Protein AF-A0A3M6VB25-F1 (afdb_monomer)

Secondary structure (DSSP, 8-state):
-------S----EEEEETTEEEEE----TT-HHHHHHHHHHHHHHHHHHHHHHHHTT----GGG--------HHHHTT-S---EEETTEEEPP-

Sequence (94 aa):
MALNDRSHKMWPRICILSSRSGLYLSFNPNSPMDQMKALEAMEPFTSNLHKWMYRDKLKINDDKTQFLVIRLRQQLLKIDHCSVHVGMMDIKPV

pLDDT: mean 70.44, std 11.48, range [31.09, 84.81]

Solvent-accessible surface area (backbone atoms only — not comparable to full-atom values): 6195 Å² total; per-residue (Å²): 136,83,83,87,70,94,58,100,69,77,69,68,44,83,44,78,52,96,97,42,78,46,79,48,74,88,66,50,68,90,36,69,69,38,47,50,50,47,51,67,34,45,36,62,46,48,49,52,47,50,52,51,33,55,75,70,69,50,85,77,59,75,92,72,67,78,46,75,80,91,68,57,76,83,58,55,78,56,61,89,78,71,67,46,57,56,88,94,41,80,42,56,62,112

Organism: Pocillopora damicornis (NCBI:txid46731)

Mean predicted aligned error: 10.04 Å

Radius of gyration: 14.06 Å; Cα contacts (8 Å, |Δi|>4): 79; chains: 1; bounding box: 34×29×37 Å

Foldseek 3Di:
DDDDDPDPQWAWDWDDDDNDIDIDTDFDLQDPVRVVSRQVRVAVVLVVVVVVCVVVVNDDPPVPDADADDDDPVSVVSHPDDWHDRPPDTHDHD

Structure (mmCIF, N/CA/C/O backbone):
data_AF-A0A3M6VB25-F1
#
_entry.id   AF-A0A3M6VB25-F1
#
loop_
_atom_site.group_PDB
_atom_site.id
_atom_site.type_symbol
_atom_site.label_atom_id
_atom_site.label_alt_id
_atom_site.label_comp_id
_atom_site.label_asym_id
_atom_site.label_entity_id
_atom_site.label_seq_id
_atom_site.pdbx_PDB_ins_code
_atom_site.Cartn_x
_atom_site.Cartn_y
_atom_site.Cartn_z
_atom_site.occupancy
_atom_site.B_iso_or_equiv
_atom_site.auth_seq_id
_atom_site.auth_comp_id
_atom_site.auth_asym_id
_atom_site.auth_atom_id
_atom_site.pdbx_PDB_model_num
ATOM 1 N N . MET A 1 1 ? -8.371 17.849 -10.590 1.00 31.09 1 MET A N 1
ATOM 2 C CA . MET A 1 1 ? -7.219 18.776 -10.611 1.00 31.09 1 MET A CA 1
ATOM 3 C C . MET A 1 1 ? -6.082 18.123 -9.833 1.00 31.09 1 MET A C 1
ATOM 5 O O . MET A 1 1 ? -6.144 18.065 -8.613 1.00 31.09 1 MET A O 1
ATOM 9 N N . ALA A 1 2 ? -5.126 17.493 -10.520 1.00 34.53 2 ALA A N 1
ATOM 10 C CA . ALA A 1 2 ? -3.971 16.872 -9.873 1.00 34.53 2 ALA A CA 1
ATOM 11 C C . ALA A 1 2 ? -2.822 17.886 -9.876 1.00 34.53 2 ALA A C 1
ATOM 13 O O . ALA A 1 2 ? -2.305 18.229 -10.935 1.00 34.53 2 ALA A O 1
ATOM 14 N N . LEU A 1 3 ? -2.474 18.406 -8.698 1.00 41.19 3 LEU A N 1
ATOM 15 C CA . LEU A 1 3 ? -1.283 19.229 -8.513 1.00 41.19 3 LEU A CA 1
ATOM 16 C C . LEU A 1 3 ? -0.038 18.360 -8.731 1.00 41.19 3 LEU A C 1
ATOM 18 O O . LEU A 1 3 ? 0.164 17.365 -8.028 1.00 41.19 3 LEU A O 1
ATOM 22 N N . ASN A 1 4 ? 0.742 18.752 -9.739 1.00 40.25 4 ASN A N 1
ATOM 23 C CA . ASN A 1 4 ? 2.119 18.338 -9.972 1.00 40.25 4 ASN A CA 1
ATOM 24 C C . ASN A 1 4 ? 2.988 18.981 -8.887 1.00 40.25 4 ASN A C 1
ATOM 26 O O . ASN A 1 4 ? 3.393 20.132 -9.029 1.00 40.25 4 ASN A O 1
ATOM 30 N N . ASP A 1 5 ? 3.271 18.242 -7.819 1.00 41.88 5 ASP A N 1
ATOM 31 C CA . ASP A 1 5 ? 4.362 18.580 -6.912 1.00 41.88 5 ASP A CA 1
ATOM 32 C C . ASP A 1 5 ? 5.544 17.659 -7.226 1.00 41.88 5 ASP A C 1
ATOM 34 O O . ASP A 1 5 ? 5.491 16.451 -6.995 1.00 41.88 5 ASP A O 1
ATOM 38 N N . ARG A 1 6 ? 6.596 18.228 -7.827 1.00 43.97 6 ARG A N 1
ATOM 39 C CA . ARG A 1 6 ? 7.879 17.559 -8.105 1.00 43.97 6 ARG A CA 1
ATOM 40 C C . ARG A 1 6 ? 8.800 17.633 -6.885 1.00 43.97 6 ARG A C 1
ATOM 42 O O . ARG A 1 6 ? 9.976 17.962 -7.004 1.00 43.97 6 ARG A O 1
ATOM 49 N N . SER A 1 7 ? 8.266 17.304 -5.719 1.00 41.66 7 SER A N 1
ATOM 50 C CA . SER A 1 7 ? 9.069 17.005 -4.539 1.00 41.66 7 SER A CA 1
ATOM 51 C C . SER A 1 7 ? 9.290 15.495 -4.514 1.00 41.66 7 SER A C 1
ATOM 53 O O . SER A 1 7 ? 8.356 14.732 -4.737 1.00 41.66 7 SER A O 1
ATOM 55 N N . HIS A 1 8 ? 10.513 15.041 -4.246 1.00 52.84 8 HIS A N 1
ATOM 56 C CA . HIS A 1 8 ? 10.952 13.633 -4.200 1.00 52.84 8 HIS A CA 1
ATOM 57 C C . HIS A 1 8 ? 10.226 12.726 -3.168 1.00 52.84 8 HIS A C 1
ATOM 59 O O . HIS A 1 8 ? 10.756 11.691 -2.766 1.00 52.84 8 HIS A O 1
ATOM 65 N N . LYS A 1 9 ? 9.023 13.089 -2.713 1.00 56.97 9 LYS A N 1
ATOM 66 C CA . LYS A 1 9 ? 8.283 12.437 -1.637 1.00 56.97 9 LYS A CA 1
ATOM 67 C C . LYS A 1 9 ? 6.997 11.819 -2.187 1.00 56.97 9 LYS A C 1
ATOM 69 O O . LYS A 1 9 ? 6.059 12.522 -2.555 1.00 56.97 9 LYS A O 1
ATOM 74 N N . MET A 1 10 ? 6.980 10.490 -2.270 1.00 65.19 10 MET A N 1
ATOM 75 C CA . MET A 1 10 ? 5.821 9.724 -2.722 1.00 65.19 10 MET A CA 1
ATOM 76 C C . MET A 1 10 ? 4.806 9.649 -1.574 1.00 65.19 10 MET A C 1
ATOM 78 O O . MET A 1 10 ? 5.109 9.084 -0.528 1.00 65.19 10 MET A O 1
ATOM 82 N N . TRP A 1 11 ? 3.623 10.241 -1.748 1.00 67.88 11 TRP A N 1
ATOM 83 C CA . TRP A 1 11 ? 2.558 10.215 -0.741 1.00 67.88 11 TRP A CA 1
ATOM 84 C C . TRP A 1 11 ? 1.301 9.536 -1.291 1.00 67.88 11 TRP A C 1
ATOM 86 O O . TRP A 1 11 ? 0.818 9.927 -2.362 1.00 67.88 11 TRP A O 1
ATOM 96 N N . PRO A 1 12 ? 0.743 8.554 -0.567 1.00 73.94 12 PRO A N 1
ATOM 97 C CA . PRO A 1 12 ? -0.537 7.951 -0.913 1.00 73.94 12 PRO A CA 1
ATOM 98 C C . PRO A 1 12 ? -1.683 8.970 -0.886 1.00 73.94 12 PRO A C 1
ATOM 100 O O . PRO A 1 12 ? -1.735 9.854 -0.030 1.00 73.94 12 PRO A O 1
ATOM 103 N N . ARG A 1 13 ? -2.620 8.850 -1.832 1.00 74.31 13 ARG A N 1
ATOM 104 C CA . ARG A 1 13 ? -3.810 9.709 -1.940 1.00 74.31 13 ARG A CA 1
ATOM 105 C C . ARG A 1 13 ? -5.058 8.949 -1.502 1.00 74.31 13 ARG A C 1
ATOM 107 O O . ARG A 1 13 ? -5.358 7.893 -2.056 1.00 74.31 13 ARG A O 1
ATOM 114 N N . ILE A 1 14 ? -5.806 9.514 -0.554 1.00 69.19 14 ILE A N 1
ATOM 115 C CA . ILE A 1 14 ? -7.105 8.982 -0.116 1.00 69.19 14 ILE A CA 1
ATOM 116 C C . ILE A 1 14 ? -8.191 9.479 -1.074 1.00 69.19 14 ILE A C 1
ATOM 118 O O . ILE A 1 14 ? -8.302 10.679 -1.328 1.00 69.19 14 ILE A O 1
ATOM 122 N N . CYS A 1 15 ? -9.016 8.571 -1.587 1.00 69.06 15 CYS A N 1
ATOM 123 C CA . CYS A 1 15 ? -10.214 8.890 -2.360 1.00 69.06 15 CYS A CA 1
ATOM 124 C C . CYS A 1 15 ? -11.432 8.218 -1.718 1.00 69.06 15 CYS A C 1
ATOM 126 O O . CYS A 1 15 ? -11.379 7.038 -1.381 1.0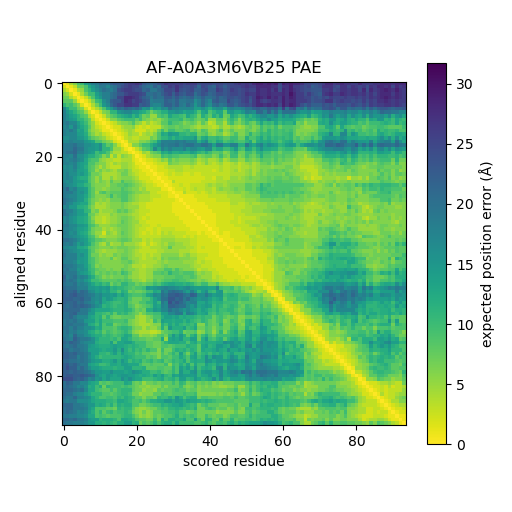0 69.06 15 CYS A O 1
ATOM 128 N N . ILE A 1 16 ? -12.534 8.950 -1.553 1.00 67.38 16 ILE A N 1
ATOM 129 C CA . ILE A 1 16 ? -13.782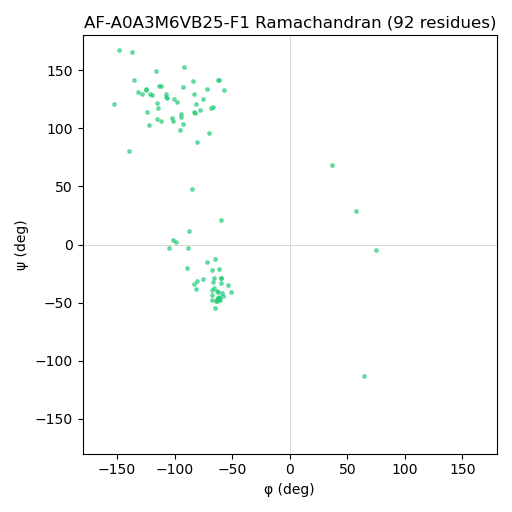 8.424 -0.982 1.00 67.38 16 ILE A CA 1
ATOM 130 C C . ILE A 1 16 ? -14.845 8.445 -2.080 1.00 67.38 16 ILE A C 1
ATOM 132 O O . ILE A 1 16 ? -15.187 9.509 -2.590 1.00 67.38 16 ILE A O 1
ATOM 136 N N . LEU A 1 17 ? -15.351 7.270 -2.456 1.00 53.81 17 LEU A N 1
ATOM 137 C CA . LEU A 1 17 ? -16.388 7.095 -3.473 1.00 53.81 17 LEU A CA 1
ATOM 138 C C . LEU A 1 17 ? -17.557 6.325 -2.863 1.00 53.81 17 LEU A C 1
ATOM 140 O O . LEU A 1 17 ? -17.406 5.156 -2.532 1.00 53.81 17 LEU A O 1
ATOM 144 N N . SER A 1 18 ? -18.714 6.982 -2.733 1.00 53.09 18 SER A N 1
ATOM 145 C CA . SER A 1 18 ? -20.022 6.372 -2.435 1.00 53.09 18 SER A CA 1
ATOM 146 C C . SER A 1 18 ? -19.957 5.180 -1.461 1.00 53.09 18 SER A C 1
ATOM 148 O O . SER A 1 18 ? -20.159 4.034 -1.853 1.00 53.09 18 SER A O 1
ATOM 150 N N . SER A 1 19 ? -19.622 5.450 -0.192 1.00 62.41 19 SER A N 1
ATOM 151 C CA . SER A 1 19 ? -19.418 4.490 0.921 1.00 62.41 19 SER A CA 1
ATOM 152 C C . SER A 1 19 ? -18.127 3.656 0.943 1.00 62.41 19 SER A C 1
ATOM 154 O O . SER A 1 19 ? -17.872 2.980 1.938 1.00 62.41 19 SER A O 1
ATOM 156 N N . ARG A 1 20 ? -17.268 3.734 -0.081 1.00 64.06 20 ARG A N 1
ATOM 157 C CA . ARG A 1 20 ? -15.981 3.023 -0.129 1.00 64.06 20 ARG A CA 1
ATOM 158 C C . ARG A 1 20 ? -14.814 4.012 -0.125 1.00 64.06 20 ARG A C 1
ATOM 160 O O . ARG A 1 20 ? -14.708 4.872 -0.999 1.00 64.06 20 ARG A O 1
ATOM 167 N N . SER A 1 21 ? -13.926 3.897 0.858 1.00 71.06 21 SER A N 1
ATOM 168 C CA . SER A 1 21 ? -12.624 4.567 0.836 1.00 71.06 21 SER A CA 1
ATOM 169 C C . SER A 1 21 ? -11.623 3.720 0.045 1.00 71.06 21 SER A C 1
ATOM 171 O O . SER A 1 21 ? -11.639 2.492 0.101 1.00 71.06 21 SER A O 1
ATOM 173 N N . GLY A 1 22 ? -10.770 4.378 -0.736 1.00 74.56 22 GLY A N 1
ATOM 174 C CA . GLY A 1 22 ? -9.685 3.756 -1.487 1.00 74.56 22 GLY A CA 1
ATOM 175 C C . GLY A 1 22 ? -8.397 4.556 -1.339 1.00 74.56 22 GLY A C 1
ATOM 176 O O . GLY A 1 22 ? -8.423 5.789 -1.324 1.00 74.56 22 GLY A O 1
ATOM 177 N N . LEU A 1 23 ? -7.276 3.848 -1.230 1.00 76.62 23 LEU A N 1
ATOM 178 C CA . LEU A 1 23 ? -5.944 4.434 -1.179 1.00 76.62 23 LEU A CA 1
ATOM 179 C C . LEU A 1 23 ? -5.212 4.164 -2.490 1.00 76.62 23 LEU A C 1
ATOM 181 O O . LEU A 1 23 ? -5.108 3.015 -2.911 1.00 76.62 23 LEU A O 1
ATOM 185 N N . TYR A 1 24 ? -4.688 5.216 -3.116 1.00 80.19 24 TYR A N 1
ATOM 186 C CA . TYR A 1 24 ? -3.986 5.109 -4.391 1.00 80.19 24 TYR A CA 1
ATOM 187 C C . TYR A 1 24 ? -2.586 5.706 -4.298 1.00 80.19 24 TYR A C 1
ATOM 189 O O . TYR A 1 24 ? -2.402 6.837 -3.843 1.00 80.19 24 TYR A O 1
ATOM 197 N N . LEU A 1 25 ? -1.602 4.962 -4.798 1.00 82.06 25 LEU A N 1
ATOM 198 C CA . LEU A 1 25 ? -0.214 5.390 -4.912 1.00 82.06 25 LEU A CA 1
ATOM 199 C C . LEU A 1 25 ? 0.294 5.073 -6.318 1.00 82.06 25 LEU A C 1
ATOM 201 O O . LEU A 1 25 ? 0.102 3.972 -6.829 1.00 82.06 25 LEU A O 1
ATOM 205 N N . SER A 1 26 ? 0.918 6.055 -6.964 1.00 82.56 26 SER A N 1
ATOM 206 C CA . SER A 1 26 ? 1.491 5.896 -8.302 1.00 82.56 26 SER A CA 1
ATOM 207 C C . SER A 1 26 ? 3.009 5.857 -8.218 1.00 82.56 26 SER A C 1
ATOM 209 O O . SER A 1 26 ? 3.617 6.752 -7.643 1.00 82.56 26 SER A O 1
ATOM 211 N N . PHE A 1 27 ? 3.607 4.846 -8.841 1.00 81.56 27 PHE A N 1
ATOM 212 C CA . PHE A 1 27 ? 5.056 4.661 -8.933 1.00 81.56 27 PHE A CA 1
ATOM 213 C C . PHE A 1 27 ? 5.466 4.241 -10.349 1.00 81.56 27 PHE A C 1
ATOM 215 O O . PHE A 1 27 ? 4.613 3.850 -11.154 1.00 81.56 27 PHE A O 1
ATOM 222 N N . ASN A 1 28 ? 6.761 4.311 -10.665 1.00 80.81 28 ASN A N 1
ATOM 223 C CA . ASN A 1 28 ? 7.302 3.771 -11.910 1.00 80.81 28 ASN A CA 1
ATOM 224 C C . ASN A 1 28 ? 7.568 2.263 -11.751 1.00 80.81 28 ASN A C 1
ATOM 226 O O . ASN A 1 28 ? 8.467 1.885 -11.002 1.00 80.81 28 ASN A O 1
ATOM 230 N N . PRO A 1 29 ? 6.848 1.383 -12.467 1.00 73.81 29 PRO A N 1
ATOM 231 C CA . PRO A 1 29 ? 7.020 -0.058 -12.313 1.00 73.81 29 PRO A CA 1
ATOM 232 C C . PRO A 1 29 ? 8.334 -0.578 -12.906 1.00 73.81 29 PRO A C 1
ATOM 234 O O . PRO A 1 29 ? 8.725 -1.691 -12.600 1.00 73.81 29 PRO A O 1
ATOM 237 N N . ASN A 1 30 ? 9.039 0.184 -13.746 1.00 78.69 30 ASN A N 1
ATOM 238 C CA . ASN A 1 30 ? 10.316 -0.273 -14.311 1.00 78.69 30 ASN A CA 1
ATOM 239 C C . ASN A 1 30 ? 11.520 0.072 -13.415 1.00 78.69 30 ASN A C 1
ATOM 241 O O . ASN A 1 30 ? 12.646 -0.266 -13.763 1.00 78.69 30 ASN A O 1
ATOM 245 N N . SER A 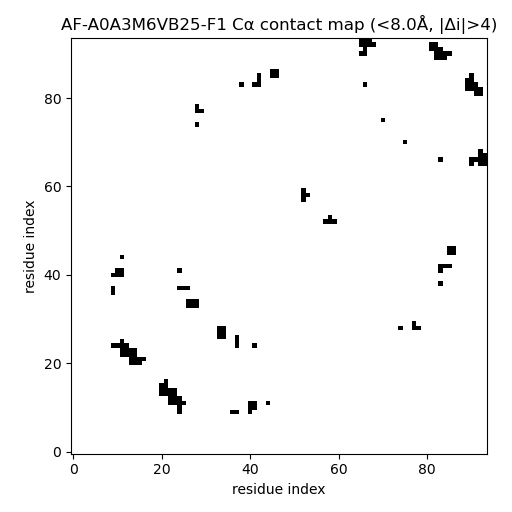1 31 ? 11.301 0.768 -12.296 1.00 82.06 31 SER A N 1
ATOM 246 C CA . SER A 1 31 ? 12.343 1.147 -11.343 1.00 82.06 31 SER A CA 1
ATOM 247 C C . SER A 1 31 ? 12.129 0.367 -10.044 1.00 82.06 31 SER A C 1
ATOM 249 O O . SER A 1 31 ? 11.209 0.707 -9.299 1.00 82.06 31 SER A O 1
ATOM 251 N N . PRO A 1 32 ? 12.954 -0.653 -9.736 1.00 81.19 32 PRO A N 1
ATOM 252 C CA . PRO A 1 32 ? 12.869 -1.385 -8.467 1.00 81.19 32 PRO A CA 1
ATOM 253 C C . PRO A 1 32 ? 12.930 -0.453 -7.251 1.00 81.19 32 PRO A C 1
ATOM 255 O O . PRO A 1 32 ? 12.216 -0.647 -6.272 1.00 81.19 32 PRO A O 1
ATOM 258 N N . MET A 1 33 ? 13.711 0.626 -7.356 1.00 84.81 33 MET A N 1
ATOM 259 C CA . MET A 1 33 ? 13.790 1.670 -6.337 1.00 84.81 33 MET A CA 1
ATOM 260 C C . MET A 1 33 ? 12.449 2.387 -6.130 1.00 84.81 33 MET A C 1
ATOM 262 O O . MET A 1 33 ? 12.081 2.671 -4.994 1.00 84.81 33 MET A O 1
ATOM 266 N N . ASP A 1 34 ? 11.705 2.680 -7.200 1.00 81.31 34 ASP A N 1
ATOM 267 C CA . ASP A 1 34 ? 10.399 3.339 -7.080 1.00 81.31 34 ASP A CA 1
ATOM 268 C C . ASP A 1 34 ? 9.316 2.369 -6.597 1.00 81.31 34 ASP A C 1
ATOM 270 O O . ASP A 1 34 ? 8.401 2.805 -5.904 1.00 81.31 34 ASP A O 1
ATOM 274 N N . GLN A 1 35 ? 9.425 1.069 -6.910 1.00 81.62 35 GLN A N 1
ATOM 275 C CA . GLN A 1 35 ? 8.561 0.036 -6.323 1.00 81.62 35 GLN A CA 1
ATOM 276 C C . GLN A 1 35 ? 8.776 -0.057 -4.805 1.00 81.62 35 GLN A C 1
ATOM 278 O O . GLN A 1 35 ? 7.815 0.016 -4.043 1.00 81.62 35 GLN A O 1
ATOM 283 N N . MET A 1 36 ? 10.034 -0.137 -4.359 1.00 82.81 36 MET A N 1
ATOM 284 C CA . MET A 1 36 ? 10.379 -0.195 -2.936 1.00 82.81 36 MET A CA 1
ATOM 285 C C . MET A 1 36 ? 9.923 1.063 -2.192 1.00 82.81 36 MET A C 1
ATOM 287 O O . MET A 1 36 ? 9.241 0.959 -1.178 1.00 82.81 36 MET A O 1
ATOM 291 N N . LYS A 1 37 ? 10.187 2.255 -2.744 1.00 84.00 37 LYS A N 1
ATOM 292 C CA . LYS A 1 37 ? 9.698 3.525 -2.177 1.00 84.00 37 LYS A CA 1
ATOM 293 C C . LYS A 1 37 ? 8.177 3.586 -2.094 1.00 84.00 37 LYS A C 1
ATOM 295 O O . LYS A 1 37 ? 7.642 4.226 -1.193 1.00 84.00 37 LYS A O 1
ATOM 300 N N . 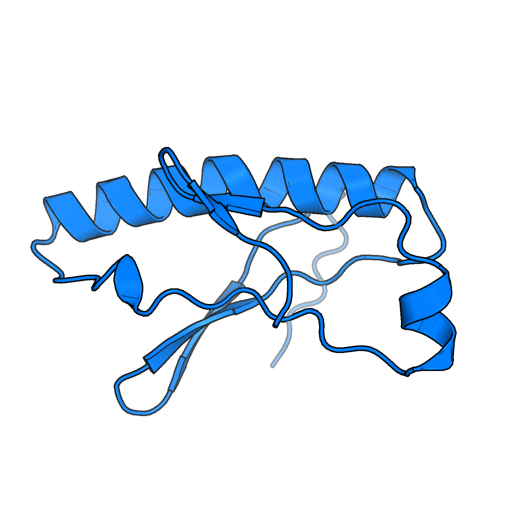ALA A 1 38 ? 7.473 2.960 -3.037 1.00 83.62 38 ALA A N 1
ATOM 301 C CA . ALA A 1 38 ? 6.022 2.905 -3.001 1.00 83.62 38 ALA A CA 1
ATOM 302 C C . ALA A 1 38 ? 5.522 2.053 -1.827 1.00 83.62 38 ALA A C 1
ATOM 304 O O . ALA A 1 38 ? 4.616 2.476 -1.113 1.00 83.62 38 ALA A O 1
ATOM 305 N N . LEU A 1 39 ? 6.144 0.897 -1.590 1.00 81.75 39 LEU A N 1
ATOM 306 C CA . LEU A 1 39 ? 5.832 0.039 -0.445 1.00 81.75 39 LEU A CA 1
ATOM 307 C C . LEU A 1 39 ? 6.168 0.742 0.880 1.00 81.75 39 LEU A C 1
ATOM 309 O O . LEU A 1 39 ? 5.294 0.868 1.738 1.00 81.75 39 LEU A O 1
ATOM 313 N N . GLU A 1 40 ? 7.368 1.321 0.988 1.00 84.75 40 GLU A N 1
ATOM 314 C CA . GLU A 1 40 ? 7.805 2.098 2.159 1.00 84.75 40 GLU A CA 1
ATOM 315 C C . GLU A 1 40 ? 6.914 3.312 2.445 1.00 84.75 40 GLU A C 1
ATOM 317 O O . GLU A 1 40 ? 6.793 3.729 3.592 1.00 84.75 40 GLU A O 1
ATOM 322 N N . ALA A 1 41 ? 6.282 3.905 1.429 1.00 83.56 41 ALA A N 1
ATOM 323 C CA . ALA A 1 41 ? 5.324 4.986 1.628 1.00 83.56 41 ALA A CA 1
ATOM 324 C C . ALA A 1 41 ? 3.938 4.469 2.046 1.00 83.56 41 ALA A C 1
ATOM 326 O O . ALA A 1 41 ? 3.222 5.162 2.771 1.00 83.56 41 ALA A O 1
ATOM 327 N N . MET A 1 42 ? 3.536 3.279 1.590 1.00 82.31 42 MET A N 1
ATOM 328 C CA . MET A 1 42 ? 2.187 2.752 1.792 1.00 82.31 42 MET A CA 1
ATOM 329 C C . MET A 1 42 ? 1.991 2.120 3.178 1.00 82.31 42 MET A C 1
ATOM 331 O O . MET A 1 42 ? 0.947 2.323 3.794 1.00 82.31 42 MET A O 1
ATOM 335 N N . GLU A 1 43 ? 2.983 1.408 3.710 1.00 81.56 43 GLU A N 1
ATOM 336 C CA . GLU A 1 43 ? 2.899 0.742 5.022 1.00 81.56 43 GLU A CA 1
ATOM 337 C C . GLU A 1 43 ? 2.760 1.714 6.217 1.00 81.56 43 GLU A C 1
ATOM 339 O O . GLU A 1 43 ? 1.778 1.630 6.963 1.00 81.56 43 GLU A O 1
ATOM 344 N N . PRO A 1 44 ? 3.646 2.711 6.417 1.00 81.56 44 PRO A N 1
ATOM 345 C CA . PRO A 1 44 ? 3.475 3.675 7.503 1.00 81.56 44 PRO A CA 1
ATOM 346 C C . PRO A 1 44 ? 2.229 4.541 7.300 1.00 81.56 44 PRO A C 1
ATOM 348 O O . PRO A 1 44 ? 1.604 4.967 8.273 1.00 81.56 44 PRO A O 1
ATOM 351 N N . PHE A 1 45 ? 1.826 4.782 6.049 1.00 81.81 45 PHE A N 1
ATOM 352 C CA . PHE A 1 45 ? 0.600 5.509 5.752 1.00 81.81 45 PHE A CA 1
ATOM 353 C C . PHE A 1 45 ? -0.648 4.726 6.166 1.00 81.81 45 PHE A C 1
ATOM 355 O O . PHE A 1 45 ? -1.513 5.292 6.830 1.00 81.81 45 PHE A O 1
ATOM 362 N N . THR A 1 46 ? -0.745 3.439 5.821 1.00 77.50 46 THR A N 1
ATOM 363 C CA . THR A 1 46 ? -1.877 2.588 6.226 1.00 77.50 46 THR A CA 1
ATOM 364 C C . THR A 1 46 ? -1.940 2.439 7.745 1.00 77.50 46 THR A C 1
ATOM 366 O O . THR A 1 46 ? -3.019 2.578 8.317 1.00 77.50 46 THR A O 1
ATOM 369 N N . SER A 1 47 ? -0.794 2.296 8.422 1.00 80.75 47 SER A N 1
ATOM 370 C CA . SER A 1 47 ? -0.722 2.282 9.891 1.00 80.75 47 SER A CA 1
ATOM 371 C C . SER A 1 47 ? -1.227 3.588 10.520 1.00 80.75 47 SER A C 1
ATOM 373 O O . SER A 1 47 ? -2.061 3.575 11.429 1.00 80.75 47 SER A O 1
ATOM 375 N N . ASN A 1 48 ? -0.771 4.740 10.018 1.00 80.56 48 ASN A N 1
ATOM 376 C CA . ASN A 1 48 ? -1.215 6.047 10.507 1.00 80.56 48 ASN A CA 1
ATOM 377 C C . ASN A 1 48 ? -2.697 6.301 10.207 1.00 80.56 48 ASN A C 1
ATOM 379 O O . ASN A 1 48 ? -3.403 6.856 11.051 1.00 80.56 48 ASN A O 1
ATOM 383 N N . LEU A 1 49 ? -3.178 5.857 9.044 1.00 78.50 49 LEU A N 1
ATOM 384 C CA . LEU A 1 49 ? -4.585 5.929 8.669 1.00 78.50 49 LEU A CA 1
ATOM 385 C C . LEU A 1 49 ? -5.443 5.080 9.612 1.00 78.50 49 LEU A C 1
ATOM 387 O O . LEU A 1 49 ? -6.427 5.588 10.137 1.00 78.50 49 LEU A O 1
ATOM 391 N N . HIS A 1 50 ? -5.044 3.839 9.904 1.00 75.94 50 HIS A N 1
ATOM 392 C CA . HIS A 1 50 ? -5.739 2.980 10.870 1.00 75.94 50 HIS A CA 1
ATOM 393 C C . HIS A 1 50 ? -5.806 3.626 12.256 1.00 75.94 50 HIS A C 1
ATOM 395 O O . HIS A 1 50 ? -6.874 3.659 12.862 1.00 75.94 50 HIS A O 1
ATOM 401 N N . LYS A 1 51 ? -4.701 4.209 12.746 1.00 80.31 51 LYS A N 1
ATOM 402 C CA . LYS A 1 51 ? -4.688 4.928 14.033 1.00 80.31 51 LYS A CA 1
ATOM 403 C C . LYS A 1 51 ? -5.641 6.122 14.035 1.00 80.31 51 LYS A C 1
ATOM 405 O O . LYS A 1 51 ? -6.381 6.303 15.000 1.00 80.31 51 LYS A O 1
ATOM 410 N N . TRP A 1 52 ? -5.626 6.926 12.972 1.00 79.50 52 TRP A N 1
ATOM 411 C CA . TRP A 1 52 ? -6.520 8.076 12.827 1.00 79.50 52 TRP A CA 1
ATOM 412 C C . TRP A 1 52 ? -7.990 7.638 12.783 1.00 79.50 52 TRP A C 1
ATOM 414 O O . TRP A 1 52 ? -8.810 8.163 13.528 1.00 79.50 52 TRP A O 1
ATOM 424 N N . MET A 1 53 ? -8.307 6.608 11.997 1.00 72.88 53 MET A N 1
ATOM 425 C CA . MET A 1 53 ? -9.668 6.087 11.861 1.00 72.88 53 MET A CA 1
ATOM 426 C C . MET A 1 53 ? -10.175 5.425 13.147 1.00 72.88 53 MET A C 1
ATOM 428 O O . MET A 1 53 ? -11.325 5.643 13.522 1.00 72.88 53 MET A O 1
ATOM 432 N N . TYR A 1 54 ? -9.321 4.690 13.868 1.00 74.94 54 TYR A N 1
ATOM 433 C CA . TYR A 1 54 ? -9.656 4.126 15.178 1.00 74.94 54 TYR A CA 1
ATOM 434 C C . TYR A 1 54 ? -9.953 5.225 16.204 1.00 74.94 54 TYR A C 1
ATOM 436 O O . TYR A 1 54 ? -10.964 5.167 16.906 1.00 74.94 54 TYR A O 1
ATOM 444 N N . ARG A 1 55 ? -9.103 6.260 16.261 1.00 80.44 55 ARG A N 1
ATOM 445 C CA . ARG A 1 55 ? -9.297 7.415 17.148 1.00 80.44 55 ARG A CA 1
ATOM 446 C C . ARG A 1 55 ? -10.616 8.131 16.864 1.00 80.44 55 ARG A C 1
ATOM 448 O O . ARG A 1 55 ? -11.337 8.477 17.796 1.00 80.44 55 ARG A O 1
ATOM 455 N N . ASP A 1 56 ? -10.940 8.295 15.588 1.00 76.44 56 ASP A N 1
ATOM 456 C CA . ASP A 1 56 ? -12.125 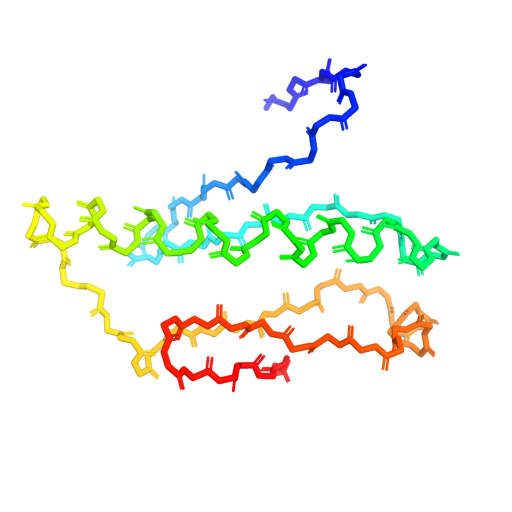9.023 15.140 1.00 76.44 56 ASP A CA 1
ATOM 457 C C . ASP A 1 56 ? -13.374 8.105 15.057 1.00 76.44 56 ASP A C 1
ATOM 459 O O . ASP A 1 56 ? -14.420 8.507 14.550 1.00 76.44 56 ASP A O 1
ATOM 463 N N . LYS A 1 57 ? -13.294 6.880 15.614 1.00 70.25 57 LYS A N 1
ATOM 464 C CA . LYS A 1 57 ? -14.370 5.869 15.716 1.00 70.25 57 LYS A CA 1
ATOM 465 C C . LYS A 1 57 ? -14.982 5.456 14.370 1.00 70.25 57 LYS A C 1
ATOM 467 O O . LYS A 1 57 ? -16.145 5.049 14.301 1.00 70.25 57 LYS A O 1
ATOM 472 N N . LEU A 1 58 ? -14.196 5.524 13.299 1.00 69.56 58 LEU A N 1
ATOM 473 C CA . LEU A 1 58 ? -14.586 5.060 11.973 1.00 69.56 58 LEU A CA 1
ATOM 474 C C . LEU A 1 58 ? -14.388 3.541 11.890 1.00 69.56 58 LEU A C 1
ATOM 476 O O . LEU A 1 58 ? -13.287 3.028 12.075 1.00 69.56 58 LEU A O 1
ATOM 480 N N . LYS A 1 59 ? -15.469 2.808 11.613 1.00 63.00 59 LYS A N 1
ATOM 481 C CA . LYS A 1 59 ? -15.461 1.342 11.540 1.00 63.00 59 LYS A CA 1
ATOM 482 C C . LYS A 1 59 ? -14.913 0.889 10.179 1.00 63.00 59 LYS A C 1
ATOM 484 O O . LYS A 1 59 ? -15.682 0.715 9.236 1.00 63.00 59 LYS A O 1
ATOM 489 N N . ILE A 1 60 ? -13.592 0.733 10.062 1.00 63.56 60 ILE A N 1
ATOM 490 C CA . ILE A 1 60 ? -12.996 -0.031 8.955 1.00 63.56 60 ILE A CA 1
ATOM 491 C C . ILE A 1 60 ? -13.293 -1.503 9.213 1.00 63.56 60 ILE A C 1
ATOM 493 O O . ILE A 1 60 ? -13.147 -1.981 10.337 1.00 63.56 60 ILE A O 1
ATOM 497 N N . ASN A 1 61 ? -13.745 -2.209 8.185 1.00 65.69 61 ASN A N 1
ATOM 498 C CA . ASN A 1 61 ? -13.817 -3.657 8.226 1.00 65.69 61 ASN A CA 1
ATOM 499 C C . ASN A 1 61 ? -12.535 -4.175 7.566 1.00 65.69 61 ASN A C 1
ATOM 501 O O . ASN A 1 61 ? -12.425 -4.145 6.340 1.00 65.69 61 ASN A O 1
ATOM 505 N N . ASP A 1 62 ? -11.542 -4.543 8.380 1.00 63.81 62 ASP A N 1
ATOM 506 C CA . ASP A 1 62 ? -10.221 -4.977 7.899 1.00 63.81 62 ASP A CA 1
ATOM 507 C C . ASP A 1 62 ? -10.324 -6.215 6.989 1.00 63.81 62 ASP A C 1
ATOM 509 O O . ASP A 1 62 ? -9.562 -6.353 6.036 1.00 63.81 62 ASP A O 1
ATOM 513 N N . ASP A 1 63 ? -11.344 -7.051 7.208 1.00 65.56 63 ASP A N 1
ATOM 514 C CA . ASP A 1 63 ? -11.738 -8.189 6.360 1.00 65.56 63 ASP A CA 1
ATOM 515 C C . ASP A 1 63 ? -12.150 -7.796 4.921 1.00 65.56 63 ASP A C 1
ATOM 517 O O . ASP A 1 63 ? -12.137 -8.635 4.021 1.00 65.56 63 ASP A O 1
ATOM 521 N N . LYS A 1 64 ? -12.538 -6.535 4.685 1.00 67.00 64 LYS A N 1
ATOM 522 C CA . LYS A 1 64 ? -12.989 -6.001 3.390 1.00 67.00 64 LYS A CA 1
ATOM 523 C C . LYS A 1 64 ? -11.930 -5.132 2.724 1.00 67.00 64 LYS A C 1
ATOM 525 O O . LYS A 1 64 ? -12.161 -4.654 1.608 1.00 67.00 64 LYS A O 1
ATOM 530 N N . THR A 1 65 ? -10.787 -4.911 3.372 1.00 68.25 65 THR A N 1
ATOM 531 C CA . THR A 1 65 ? -9.680 -4.161 2.780 1.00 68.25 65 THR A CA 1
ATOM 532 C C . THR A 1 65 ? -9.076 -4.977 1.642 1.00 68.25 65 THR A C 1
ATOM 534 O O . THR A 1 65 ? -8.564 -6.074 1.836 1.00 68.25 65 THR A O 1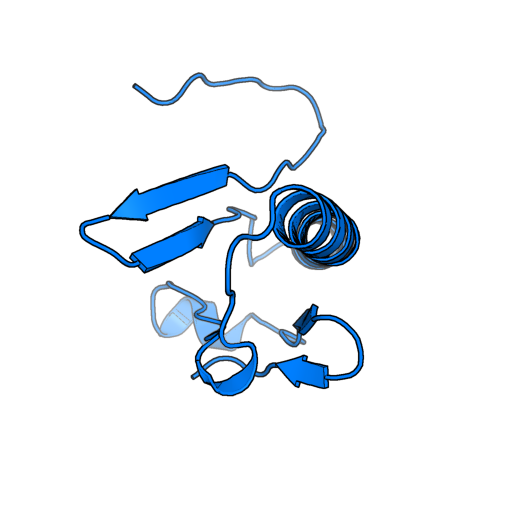
ATOM 537 N N . GLN A 1 66 ? -9.152 -4.438 0.426 1.00 68.44 66 GLN A N 1
ATOM 538 C CA . GLN A 1 66 ? -8.608 -5.062 -0.779 1.00 68.44 66 GLN A CA 1
ATOM 539 C C . GLN A 1 66 ? -7.420 -4.252 -1.287 1.00 68.44 66 GLN A C 1
ATOM 541 O O . GLN A 1 66 ? -7.495 -3.025 -1.380 1.00 68.44 66 GLN A O 1
ATOM 546 N N . PHE A 1 67 ? -6.354 -4.950 -1.668 1.00 67.81 67 PHE A N 1
ATOM 547 C CA . PHE A 1 67 ? -5.209 -4.369 -2.353 1.00 67.81 67 PHE A CA 1
ATOM 548 C C . PHE A 1 67 ? -5.316 -4.663 -3.852 1.00 67.81 67 PHE A C 1
ATOM 550 O O . PHE A 1 67 ? -5.458 -5.816 -4.250 1.00 67.81 67 PHE A O 1
ATOM 557 N N . LEU A 1 68 ? -5.272 -3.620 -4.685 1.00 73.38 68 LEU A N 1
ATOM 558 C CA . LEU A 1 68 ? -5.384 -3.745 -6.137 1.00 73.38 68 LEU A CA 1
ATOM 559 C C . LEU A 1 68 ? -4.231 -3.019 -6.824 1.00 73.38 68 LEU A C 1
ATOM 561 O O . LEU A 1 68 ? -4.004 -1.829 -6.596 1.00 73.38 68 LEU A O 1
ATOM 565 N N . VAL A 1 69 ? -3.555 -3.718 -7.734 1.00 69.12 69 VAL A N 1
ATOM 566 C CA . VAL A 1 69 ? -2.541 -3.130 -8.613 1.00 69.12 69 VAL A CA 1
ATOM 567 C C . VAL A 1 69 ? -3.156 -2.899 -9.992 1.00 69.12 69 VAL A C 1
ATOM 569 O O . VAL A 1 69 ? -3.373 -3.831 -10.761 1.00 69.12 69 VAL A O 1
ATOM 572 N N . ILE A 1 70 ? -3.433 -1.638 -10.328 1.00 70.75 70 ILE A N 1
ATOM 573 C CA . ILE A 1 70 ? -4.057 -1.269 -11.608 1.00 70.75 70 ILE A CA 1
ATOM 574 C C . ILE A 1 70 ? -2.967 -0.936 -12.636 1.00 70.75 70 ILE A C 1
ATOM 576 O O . ILE A 1 70 ? -2.361 0.138 -12.590 1.00 70.75 70 ILE A O 1
ATOM 580 N N . ARG A 1 71 ? -2.708 -1.854 -13.577 1.00 67.06 71 ARG A N 1
ATOM 581 C CA . ARG A 1 71 ? -1.740 -1.688 -14.682 1.00 67.06 71 ARG A CA 1
ATOM 582 C C . ARG A 1 71 ? -2.175 -2.440 -15.943 1.00 67.06 71 ARG A C 1
ATOM 584 O O . ARG A 1 71 ? -3.041 -3.310 -15.902 1.00 67.06 71 ARG A O 1
ATOM 591 N N . LEU A 1 72 ? -1.515 -2.141 -17.066 1.00 73.50 72 LEU A N 1
ATOM 592 C CA . LEU A 1 72 ? -1.575 -2.975 -18.271 1.00 73.50 72 LEU A CA 1
ATOM 593 C C . LEU A 1 72 ? -1.007 -4.373 -17.975 1.00 73.50 72 LEU A C 1
ATOM 595 O O . LEU A 1 72 ? 0.019 -4.485 -17.305 1.00 73.50 72 LEU A O 1
ATOM 599 N N . ARG A 1 73 ? -1.608 -5.434 -18.538 1.00 69.50 73 ARG A N 1
ATOM 600 C CA . ARG A 1 73 ? -1.183 -6.836 -18.312 1.00 69.50 73 ARG A CA 1
ATOM 601 C C . ARG A 1 73 ? 0.320 -7.063 -18.529 1.00 69.50 73 ARG A C 1
ATOM 603 O O . ARG A 1 73 ? 0.963 -7.722 -17.725 1.00 69.50 73 ARG A O 1
ATOM 610 N N . GLN A 1 74 ? 0.898 -6.457 -19.565 1.00 72.12 74 GLN A N 1
ATOM 611 C CA . GLN A 1 74 ? 2.331 -6.563 -19.884 1.00 72.12 74 GLN A CA 1
ATOM 612 C C . GLN A 1 74 ? 3.248 -5.894 -18.845 1.00 72.12 74 GLN A C 1
ATOM 614 O O . GLN A 1 74 ? 4.429 -6.217 -18.760 1.00 72.12 74 GLN A O 1
ATOM 619 N N . GLN A 1 75 ? 2.726 -4.946 -18.063 1.00 67.19 75 GLN A N 1
ATOM 620 C CA . GLN A 1 75 ? 3.462 -4.274 -16.992 1.00 67.19 75 GLN A CA 1
ATOM 621 C C . GLN A 1 75 ? 3.342 -5.011 -15.654 1.00 67.19 75 GLN A C 1
ATOM 623 O O . GLN A 1 75 ? 4.205 -4.825 -14.804 1.00 67.19 75 GLN A O 1
ATOM 628 N N . LEU A 1 76 ? 2.324 -5.864 -15.474 1.00 68.69 76 LEU A N 1
ATOM 629 C CA . LEU A 1 76 ? 2.184 -6.710 -14.281 1.00 68.69 76 LEU A CA 1
ATOM 630 C C . LEU A 1 76 ? 3.296 -7.763 -14.193 1.00 68.69 76 LEU A C 1
ATOM 632 O O . LEU A 1 76 ? 3.761 -8.061 -13.103 1.00 68.69 76 LEU A O 1
ATOM 636 N N . LEU A 1 77 ? 3.788 -8.247 -15.338 1.00 71.25 77 LEU A N 1
ATOM 637 C CA . LE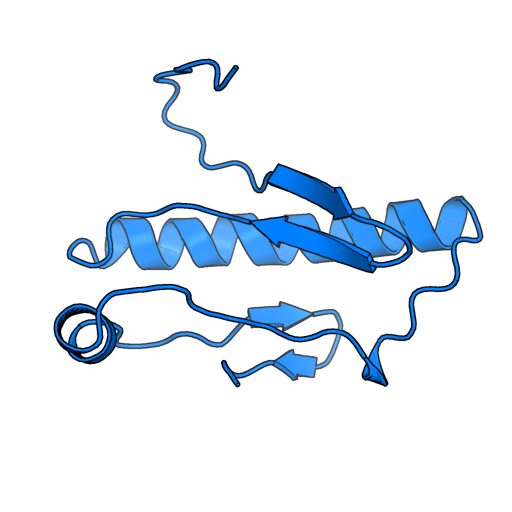U A 1 77 ? 4.918 -9.185 -15.415 1.00 71.25 77 LEU A CA 1
ATOM 638 C C . LEU A 1 77 ? 6.249 -8.598 -14.912 1.00 71.25 77 LEU A C 1
ATOM 640 O 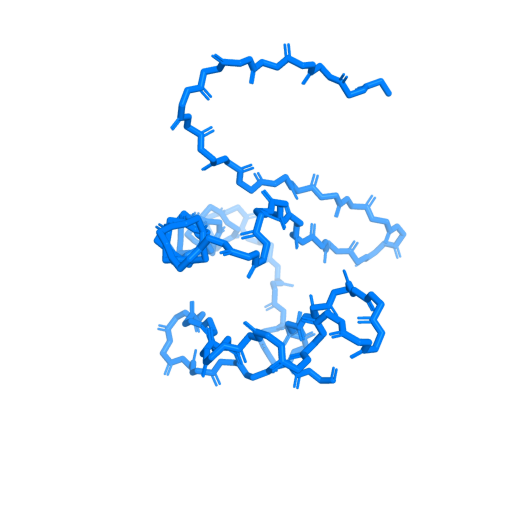O . LEU A 1 77 ? 7.214 -9.333 -14.750 1.00 71.25 77 LEU A O 1
ATOM 644 N N . LYS A 1 78 ? 6.324 -7.277 -14.715 1.00 70.44 78 LYS A N 1
ATOM 645 C CA . LYS A 1 78 ? 7.539 -6.563 -14.287 1.00 70.44 78 LYS A CA 1
ATOM 646 C C . LYS A 1 78 ? 7.564 -6.262 -12.786 1.00 70.44 78 LYS A C 1
ATOM 648 O O . LYS A 1 78 ? 8.459 -5.567 -12.310 1.00 70.44 78 LYS A O 1
ATOM 653 N N . ILE A 1 79 ? 6.541 -6.704 -12.065 1.00 70.44 79 ILE A N 1
ATOM 654 C CA . ILE A 1 79 ? 6.402 -6.487 -10.632 1.00 70.44 79 ILE A CA 1
ATOM 655 C C . ILE A 1 79 ? 6.973 -7.714 -9.931 1.00 70.44 79 ILE A C 1
ATOM 657 O O . ILE A 1 79 ? 6.415 -8.801 -10.045 1.00 70.44 79 ILE A O 1
ATOM 661 N N . ASP A 1 80 ? 8.092 -7.524 -9.240 1.00 64.38 80 ASP A N 1
ATOM 662 C CA . ASP A 1 80 ? 8.864 -8.610 -8.624 1.00 64.38 80 ASP A CA 1
ATOM 663 C C . ASP A 1 80 ? 8.289 -9.007 -7.252 1.00 64.38 80 ASP A C 1
ATOM 665 O O . ASP A 1 80 ? 8.245 -10.176 -6.875 1.00 64.38 80 ASP A O 1
ATOM 669 N N . HIS A 1 81 ? 7.754 -8.023 -6.520 1.00 65.06 81 HIS A N 1
ATOM 670 C CA . HIS A 1 81 ? 7.111 -8.227 -5.228 1.00 65.06 81 HIS A CA 1
ATOM 671 C C . HIS A 1 81 ? 6.063 -7.137 -4.990 1.00 65.06 81 HIS A C 1
ATOM 673 O O . HIS A 1 81 ? 6.365 -5.945 -4.993 1.00 65.06 81 HIS A O 1
ATOM 679 N N . CYS A 1 82 ? 4.809 -7.530 -4.801 1.00 67.00 82 CYS A N 1
ATOM 680 C CA . CYS A 1 82 ? 3.740 -6.615 -4.415 1.00 67.00 82 CYS A CA 1
ATOM 681 C C . CYS A 1 82 ? 2.874 -7.316 -3.383 1.00 67.00 82 CYS A C 1
ATOM 683 O O . CYS A 1 82 ? 1.839 -7.864 -3.727 1.00 67.00 82 CYS A O 1
ATOM 685 N N . SER A 1 83 ? 3.312 -7.331 -2.132 1.00 70.38 83 SER A N 1
ATOM 686 C CA . SER A 1 83 ? 2.428 -7.473 -0.978 1.00 70.38 83 SER A CA 1
ATOM 687 C C . SER A 1 83 ? 2.524 -6.188 -0.168 1.00 70.38 83 SER A C 1
ATOM 689 O O . SER A 1 83 ? 3.543 -5.500 -0.205 1.00 70.38 83 SER A O 1
ATOM 691 N N . VAL A 1 84 ? 1.439 -5.826 0.505 1.00 72.12 84 VAL A N 1
ATOM 692 C CA . VAL A 1 84 ? 1.420 -4.678 1.414 1.00 72.12 84 VAL A CA 1
ATOM 693 C C . VAL A 1 84 ? 1.019 -5.177 2.788 1.00 72.12 84 VAL A C 1
ATOM 695 O O . VAL A 1 84 ? -0.009 -5.847 2.919 1.00 72.12 84 VAL A O 1
ATOM 698 N N . HIS A 1 85 ? 1.795 -4.811 3.807 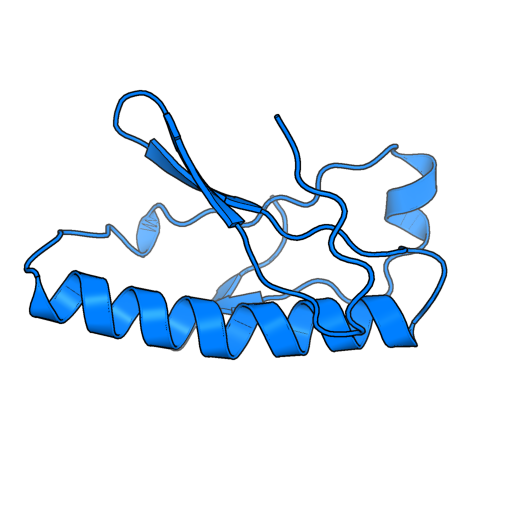1.00 73.81 85 HIS A N 1
ATOM 699 C CA . HIS A 1 85 ? 1.397 -5.034 5.188 1.00 73.81 85 HIS A CA 1
ATOM 700 C C . HIS A 1 85 ? 0.323 -4.033 5.601 1.00 73.81 85 HIS A C 1
ATOM 702 O O . HIS A 1 85 ? 0.511 -2.816 5.531 1.00 73.81 85 HIS A O 1
ATOM 708 N N . VAL A 1 86 ? -0.800 -4.554 6.087 1.00 69.12 86 VAL A N 1
ATOM 709 C CA . VAL A 1 86 ? -1.853 -3.770 6.732 1.00 69.12 86 VAL A CA 1
ATOM 710 C C . VAL A 1 86 ? -2.056 -4.334 8.134 1.00 69.12 86 VAL A C 1
ATOM 712 O O . VAL A 1 86 ? -2.639 -5.401 8.327 1.00 69.12 86 VAL A O 1
ATOM 715 N N . GLY A 1 87 ? -1.525 -3.631 9.137 1.00 70.06 87 GLY A N 1
ATOM 716 C CA . GLY A 1 87 ? -1.517 -4.117 10.518 1.00 70.06 87 GLY A CA 1
ATOM 717 C C . GLY A 1 87 ? -0.659 -5.377 10.671 1.00 70.06 87 GLY A C 1
ATOM 718 O O . GLY A 1 87 ? 0.556 -5.304 10.527 1.00 70.06 87 GLY A O 1
ATOM 719 N N . MET A 1 88 ? -1.297 -6.511 10.979 1.00 70.19 88 MET A N 1
ATOM 720 C CA . MET A 1 88 ? -0.648 -7.825 11.149 1.00 70.19 88 MET A CA 1
ATOM 721 C C . MET A 1 88 ? -0.821 -8.746 9.930 1.00 70.19 88 MET A C 1
ATOM 723 O O . MET A 1 88 ? -0.449 -9.916 9.999 1.00 70.19 88 MET A O 1
ATOM 727 N N . MET A 1 89 ? -1.442 -8.265 8.849 1.00 72.62 89 MET A N 1
ATOM 728 C CA . MET A 1 89 ? -1.747 -9.085 7.677 1.00 72.62 89 MET A CA 1
ATOM 729 C C . MET A 1 89 ? -0.954 -8.639 6.453 1.00 72.62 89 MET A C 1
ATOM 731 O O . MET A 1 89 ? -0.901 -7.451 6.135 1.00 72.62 89 MET A O 1
ATOM 735 N N . ASP A 1 90 ? -0.416 -9.618 5.732 1.00 77.38 90 ASP A N 1
ATOM 736 C CA . ASP A 1 90 ? 0.090 -9.458 4.373 1.00 77.38 90 ASP A CA 1
ATOM 737 C C . ASP A 1 90 ? -1.065 -9.545 3.375 1.00 77.38 90 ASP A C 1
ATOM 739 O O . ASP A 1 90 ? -1.667 -10.608 3.187 1.00 77.38 90 ASP A O 1
ATOM 743 N N . ILE A 1 91 ? -1.367 -8.437 2.699 1.00 74.88 91 ILE A N 1
ATOM 744 C CA . ILE A 1 91 ? -2.392 -8.409 1.656 1.00 74.88 91 ILE A CA 1
ATOM 745 C C . ILE A 1 91 ? -1.718 -8.535 0.291 1.00 74.88 91 ILE A C 1
ATOM 747 O O . ILE A 1 91 ? -0.871 -7.723 -0.091 1.00 74.88 91 ILE A O 1
ATOM 751 N N . LYS A 1 92 ? -2.125 -9.557 -0.465 1.00 77.75 92 LYS A N 1
ATOM 752 C CA . LYS A 1 92 ? -1.715 -9.762 -1.858 1.00 77.75 92 LYS A CA 1
ATOM 753 C C . LYS A 1 92 ? -2.716 -9.108 -2.824 1.00 77.75 92 LYS A C 1
ATOM 755 O O . LYS A 1 92 ? -3.890 -8.984 -2.475 1.00 77.75 92 LYS A O 1
ATOM 760 N N . PRO A 1 93 ? -2.272 -8.699 -4.025 1.00 72.31 93 PRO A N 1
ATOM 761 C CA . PRO A 1 93 ? -3.140 -8.185 -5.067 1.00 72.31 93 PRO A CA 1
ATOM 762 C C . PRO A 1 93 ? -4.214 -9.216 -5.405 1.00 72.31 93 PRO A C 1
ATOM 764 O O . PRO A 1 93 ? -3.887 -10.392 -5.583 1.00 72.31 93 PRO A O 1
ATOM 767 N N . VAL A 1 94 ? -5.467 -8.766 -5.485 1.00 64.88 94 VAL A N 1
ATOM 768 C CA . VAL A 1 94 ? -6.600 -9.549 -6.017 1.00 64.88 94 VAL A CA 1
ATOM 769 C C . VAL A 1 94 ? -6.674 -9.481 -7.536 1.00 64.88 94 VAL A C 1
ATOM 771 O O . VAL A 1 94 ? -6.324 -8.416 -8.099 1.00 64.88 94 VAL A O 1
#

Nearest PDB structures (foldseek):
  4uc9-assembly4_D  TM=3.151E-01  e=5.887E+00  Human respiratory syncytial virus A2